Protein AF-A0A7J5V541-F1 (afdb_monomer_lite)

Foldseek 3Di:
DPPQVVVLVVVLVVLVVVLVVLVVVDPDDDPVSVLSSLVSVLVNQLSCCCRVNPVVVDDPVVVVVSNCVSVVVVVVVVVVD

Secondary structure (DSSP, 8-state):
--HHHHHHHHHHHHHHHHHHHHHHS-SS--HHHHHHHHHHHHHHHHHHHHHTSGGGTS-HHHHHHHHHHHHHHHHHHHHT-

pLDDT: mean 84.66, std 10.12, range [44.81, 94.5]

Radius of gyration: 14.7 Å; chains: 1; bounding box: 32×27×38 Å

Sequence (81 aa):
MFKRPFTTLIILLILTISAALASSFSEKLT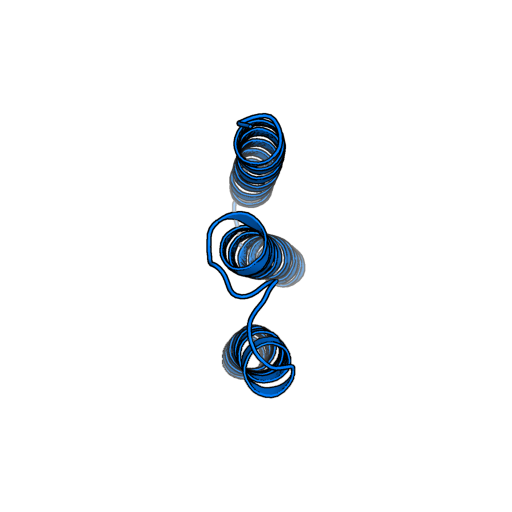IPIILFVMLLSVSKVLIVVFSFMELRHAHAFWKFAIVITSFGIMAGILLLY

Structure (mmCIF, N/CA/C/O backbone):
data_AF-A0A7J5V541-F1
#
_entry.id   AF-A0A7J5V541-F1
#
loop_
_atom_site.group_PDB
_atom_site.id
_atom_site.type_symbol
_atom_site.label_atom_id
_atom_site.label_alt_id
_atom_site.label_comp_id
_atom_site.label_asym_id
_atom_site.label_entity_id
_atom_site.label_seq_id
_atom_site.pdbx_PDB_ins_code
_atom_site.Cartn_x
_atom_site.Cartn_y
_atom_site.Cartn_z
_atom_site.occupancy
_atom_site.B_iso_or_equiv
_atom_site.auth_seq_id
_atom_site.auth_comp_id
_atom_site.auth_asym_id
_atom_site.auth_atom_id
_atom_site.pdbx_PDB_model_num
ATOM 1 N N . MET A 1 1 ? -8.245 15.766 20.873 1.00 44.81 1 MET A N 1
ATOM 2 C CA . MET A 1 1 ? -9.305 15.464 19.889 1.00 44.81 1 MET A CA 1
ATOM 3 C C . MET A 1 1 ? -8.890 15.620 18.4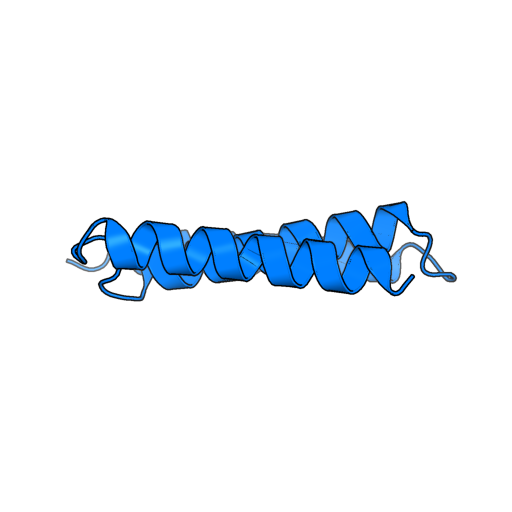09 1.00 44.81 1 MET A C 1
ATOM 5 O O . MET A 1 1 ? -9.706 15.310 17.567 1.00 44.81 1 MET A O 1
ATOM 9 N N . PHE A 1 2 ? -7.637 15.963 18.045 1.00 48.09 2 PHE A N 1
ATOM 10 C CA . PHE A 1 2 ? -7.218 16.091 16.622 1.00 48.09 2 PHE A CA 1
ATOM 11 C C . PHE A 1 2 ? -5.836 15.494 16.267 1.00 48.09 2 PHE A C 1
ATOM 13 O O . PHE A 1 2 ? -5.330 15.698 15.171 1.00 48.09 2 PHE A O 1
ATOM 20 N N . LYS A 1 3 ? -5.187 14.738 17.165 1.00 52.50 3 LYS A N 1
ATOM 21 C CA . LYS A 1 3 ? -3.778 14.331 16.963 1.00 52.50 3 LYS A CA 1
ATOM 22 C C . LYS A 1 3 ? -3.563 13.228 15.911 1.00 52.50 3 LYS A C 1
ATOM 24 O O . LYS A 1 3 ? -2.470 13.117 15.380 1.00 52.50 3 LYS A O 1
ATOM 29 N N . ARG A 1 4 ? -4.583 12.415 15.608 1.00 58.69 4 ARG A N 1
ATOM 30 C CA . ARG A 1 4 ? -4.480 11.275 14.675 1.00 58.69 4 ARG A CA 1
ATOM 31 C C . ARG A 1 4 ? -4.409 11.655 13.184 1.00 58.69 4 ARG A C 1
ATOM 33 O O . ARG A 1 4 ? -3.523 11.123 12.526 1.00 58.69 4 ARG A O 1
ATOM 40 N N . PRO A 1 5 ? -5.247 12.563 12.641 1.00 70.31 5 PRO A N 1
ATOM 41 C CA . PRO A 1 5 ? -5.217 12.869 11.209 1.00 70.31 5 PRO A CA 1
ATOM 42 C C . PRO A 1 5 ? -3.884 13.470 10.752 1.00 70.31 5 PRO A C 1
ATOM 44 O O . PRO A 1 5 ? -3.411 13.133 9.675 1.00 70.31 5 PRO A O 1
ATOM 47 N N . PHE A 1 6 ? -3.236 14.302 11.573 1.00 81.88 6 PHE A N 1
ATOM 48 C CA . PHE A 1 6 ? -1.997 14.977 11.175 1.00 81.88 6 PHE A CA 1
ATOM 49 C C . PHE A 1 6 ? -0.832 14.000 10.952 1.00 81.88 6 PHE A C 1
ATOM 51 O O . PHE A 1 6 ? -0.127 14.094 9.951 1.00 81.88 6 PHE A O 1
ATOM 58 N N . THR A 1 7 ? -0.668 13.005 11.829 1.00 83.62 7 THR A N 1
ATOM 59 C CA . THR A 1 7 ? 0.347 11.956 11.645 1.00 83.62 7 THR A CA 1
ATOM 60 C C . THR A 1 7 ? 0.055 11.111 10.406 1.00 83.62 7 THR A C 1
ATOM 62 O O . THR A 1 7 ? 0.968 10.820 9.637 1.00 83.62 7 THR A O 1
ATOM 65 N N . THR A 1 8 ? -1.214 10.765 10.164 1.00 88.44 8 THR A N 1
ATOM 66 C CA . THR A 1 8 ? -1.621 10.043 8.952 1.00 88.44 8 THR A CA 1
ATOM 67 C C . THR A 1 8 ? -1.315 10.843 7.684 1.00 88.44 8 THR A C 1
ATOM 69 O O . THR A 1 8 ? -0.814 10.272 6.718 1.00 88.44 8 THR A O 1
ATOM 72 N N . LEU A 1 9 ? -1.556 12.159 7.685 1.00 88.31 9 LEU A N 1
ATOM 73 C CA . LEU A 1 9 ? -1.225 13.033 6.555 1.00 88.31 9 LEU A CA 1
ATOM 74 C C . LEU A 1 9 ? 0.277 13.038 6.262 1.00 88.31 9 LEU A C 1
ATOM 76 O O . LEU A 1 9 ? 0.656 12.877 5.107 1.00 88.31 9 LEU A O 1
ATOM 80 N N . ILE A 1 10 ? 1.125 13.157 7.289 1.00 91.25 10 ILE A N 1
ATOM 81 C CA . ILE A 1 10 ? 2.587 13.111 7.120 1.00 91.25 10 ILE A CA 1
ATOM 82 C C . ILE A 1 10 ? 3.015 11.781 6.487 1.00 91.25 10 ILE A C 1
ATOM 84 O O . ILE A 1 10 ? 3.792 11.776 5.535 1.00 91.25 10 ILE A O 1
ATOM 88 N N . ILE A 1 11 ? 2.474 10.659 6.971 1.00 90.88 11 ILE A N 1
ATOM 89 C CA . ILE A 1 11 ? 2.775 9.328 6.427 1.00 90.88 11 ILE A CA 1
ATOM 90 C C . ILE A 1 11 ? 2.364 9.243 4.950 1.00 90.88 11 ILE A C 1
ATOM 92 O O . ILE A 1 11 ? 3.160 8.818 4.114 1.00 90.88 11 ILE A O 1
ATOM 96 N N . LEU A 1 12 ? 1.154 9.689 4.599 1.00 91.56 12 LEU A N 1
ATOM 97 C CA . LEU A 1 12 ? 0.682 9.693 3.209 1.00 91.56 12 LEU A CA 1
ATOM 98 C C . LEU A 1 12 ? 1.546 10.572 2.299 1.00 91.56 12 LEU A C 1
ATOM 100 O O . LEU A 1 12 ? 1.795 10.207 1.147 1.00 91.56 12 LEU A O 1
ATOM 104 N N . LEU A 1 13 ? 2.021 11.703 2.815 1.00 93.38 13 LEU A N 1
ATOM 105 C CA . LEU A 1 13 ? 2.890 12.625 2.092 1.00 93.38 13 LEU A CA 1
ATOM 106 C C . LEU A 1 13 ? 4.243 11.964 1.797 1.00 93.38 13 LEU A C 1
ATOM 108 O O . LEU A 1 13 ? 4.671 11.949 0.643 1.00 93.38 13 LEU A O 1
ATOM 112 N N . ILE A 1 14 ? 4.849 11.302 2.788 1.00 94.38 14 ILE A N 1
ATOM 113 C CA . ILE A 1 14 ? 6.082 10.519 2.607 1.00 94.38 14 ILE A CA 1
ATOM 114 C C . ILE A 1 14 ? 5.874 9.417 1.560 1.00 94.38 14 ILE A C 1
ATOM 116 O O . ILE A 1 14 ? 6.630 9.352 0.595 1.00 94.38 14 ILE A O 1
ATOM 120 N N . LEU A 1 15 ? 4.811 8.611 1.676 1.00 92.38 15 LEU A N 1
ATOM 121 C CA . LEU A 1 15 ? 4.501 7.557 0.697 1.00 92.38 15 LEU A CA 1
ATOM 122 C C . LEU A 1 15 ? 4.284 8.114 -0.724 1.00 92.38 15 LEU A C 1
ATOM 124 O O . LEU A 1 15 ? 4.485 7.410 -1.716 1.00 92.38 15 LEU A O 1
ATOM 128 N N . THR A 1 16 ? 3.823 9.358 -0.847 1.00 93.69 16 THR A N 1
ATOM 129 C CA . THR A 1 16 ? 3.614 10.019 -2.142 1.00 93.69 16 THR A CA 1
ATOM 130 C C . THR A 1 16 ? 4.929 10.477 -2.747 1.00 93.69 16 THR A C 1
ATOM 132 O O . THR A 1 16 ? 5.184 10.161 -3.908 1.00 93.69 16 THR A O 1
ATOM 135 N N . ILE A 1 17 ? 5.791 11.111 -1.952 1.00 94.50 17 ILE A N 1
ATOM 136 C CA . ILE A 1 17 ? 7.139 11.491 -2.383 1.00 94.50 17 ILE A CA 1
ATOM 137 C C . ILE A 1 17 ? 7.935 10.246 -2.779 1.00 94.50 17 ILE A C 1
ATOM 139 O O . ILE A 1 17 ? 8.514 10.227 -3.859 1.00 94.50 17 ILE A O 1
ATOM 143 N N . SER A 1 18 ? 7.917 9.181 -1.971 1.00 92.06 18 SER A N 1
ATOM 144 C CA . SER A 1 18 ? 8.629 7.935 -2.285 1.00 92.06 18 SER A CA 1
ATOM 145 C C . SER A 1 18 ? 8.156 7.299 -3.593 1.00 92.06 18 SER A C 1
ATOM 147 O O . SER A 1 18 ? 8.983 6.831 -4.369 1.00 92.06 18 SER A O 1
ATOM 149 N N . ALA A 1 19 ? 6.847 7.307 -3.863 1.00 91.19 19 ALA A N 1
ATOM 150 C CA . ALA A 1 19 ? 6.304 6.780 -5.115 1.00 91.19 19 ALA A CA 1
ATOM 151 C C . ALA A 1 19 ? 6.730 7.626 -6.323 1.00 91.19 19 ALA A C 1
ATOM 153 O O . ALA A 1 19 ? 7.183 7.068 -7.318 1.00 91.19 19 ALA A O 1
ATOM 154 N N . ALA A 1 20 ? 6.628 8.956 -6.214 1.00 90.25 20 ALA A N 1
ATOM 155 C CA . ALA A 1 20 ? 7.038 9.880 -7.270 1.00 90.25 20 ALA A CA 1
ATOM 156 C C . ALA A 1 20 ? 8.539 9.764 -7.565 1.00 90.25 20 ALA A C 1
ATOM 158 O O . ALA A 1 20 ? 8.957 9.724 -8.718 1.00 90.25 20 ALA A O 1
ATOM 159 N N . LEU A 1 21 ? 9.351 9.649 -6.516 1.00 90.69 21 LEU A N 1
ATOM 160 C CA . LEU A 1 21 ? 10.790 9.498 -6.641 1.00 90.69 21 LEU A CA 1
ATOM 161 C C . LEU A 1 21 ? 11.149 8.164 -7.315 1.00 90.69 21 LEU A C 1
ATOM 163 O O . LEU A 1 21 ? 11.934 8.147 -8.258 1.00 90.69 21 LEU A O 1
ATOM 167 N N . ALA A 1 22 ? 10.518 7.062 -6.896 1.00 87.50 22 ALA A N 1
ATOM 168 C CA . ALA A 1 22 ? 10.720 5.747 -7.502 1.00 87.50 22 ALA A CA 1
ATOM 169 C C . ALA A 1 22 ? 10.334 5.713 -8.991 1.00 87.50 22 ALA A C 1
ATOM 171 O O . ALA A 1 22 ? 11.042 5.090 -9.779 1.00 87.50 22 ALA A O 1
ATOM 172 N N . SER A 1 23 ? 9.260 6.405 -9.391 1.00 85.50 23 SER A N 1
ATOM 173 C CA . SER A 1 23 ? 8.875 6.508 -10.805 1.00 85.50 23 SER A CA 1
ATOM 174 C C . SER A 1 23 ? 9.801 7.400 -11.635 1.00 85.50 23 SER A C 1
ATOM 176 O O . SER A 1 23 ? 9.917 7.184 -12.834 1.00 85.50 23 SER A O 1
ATOM 178 N N . SER A 1 24 ? 10.467 8.381 -11.020 1.00 85.88 24 SER A N 1
ATOM 179 C CA . SER A 1 24 ? 11.348 9.326 -11.724 1.00 85.88 24 SER A CA 1
ATOM 180 C C . SER A 1 24 ? 12.777 8.814 -11.923 1.00 85.88 24 SER A C 1
ATOM 182 O O . SER A 1 24 ? 13.491 9.330 -12.775 1.00 85.88 24 SER A O 1
ATOM 184 N N . PHE A 1 25 ? 13.217 7.818 -11.149 1.00 78.00 25 PHE A N 1
ATOM 185 C CA . PHE A 1 25 ? 14.586 7.288 -11.223 1.00 78.00 25 PHE A CA 1
ATOM 186 C C . PHE A 1 25 ? 14.844 6.344 -12.404 1.00 78.00 25 PHE A C 1
ATOM 188 O O . PHE A 1 25 ? 15.984 5.922 -12.599 1.00 78.00 25 PHE A O 1
ATOM 195 N N . SER A 1 26 ? 13.826 5.986 -13.188 1.00 69.06 26 SER A N 1
ATOM 196 C CA . SER A 1 26 ? 13.996 5.053 -14.300 1.00 69.06 26 SER A CA 1
ATOM 197 C C . SER A 1 26 ? 13.308 5.549 -15.563 1.00 69.06 26 SER A C 1
ATOM 199 O O . SER A 1 26 ? 12.100 5.757 -15.578 1.00 69.06 26 SER A O 1
ATOM 201 N N . GLU A 1 27 ? 14.082 5.696 -16.641 1.00 70.38 27 GLU A N 1
ATOM 202 C CA . GLU A 1 27 ? 13.570 6.065 -17.969 1.00 70.38 27 GLU A CA 1
ATOM 203 C C . GLU A 1 27 ? 12.651 4.984 -18.568 1.00 70.38 27 GLU A C 1
ATOM 205 O O . GLU A 1 27 ? 11.828 5.271 -19.436 1.00 70.38 27 GLU A O 1
ATOM 210 N N . LYS A 1 28 ? 12.759 3.736 -18.091 1.00 76.25 28 LYS A N 1
ATOM 211 C CA . LYS A 1 28 ? 11.851 2.632 -18.420 1.00 76.25 28 LYS A CA 1
ATOM 212 C C . LYS A 1 28 ? 11.214 2.101 -17.144 1.00 76.25 28 LYS A C 1
ATOM 214 O O . LYS A 1 28 ? 11.913 1.761 -16.197 1.00 76.25 28 LYS A O 1
ATOM 219 N N . LEU A 1 29 ? 9.889 1.954 -17.133 1.00 73.69 29 LEU A N 1
ATOM 220 C CA . LEU A 1 29 ? 9.212 1.266 -16.037 1.00 73.69 29 LEU A CA 1
ATOM 221 C C . LEU A 1 29 ? 9.559 -0.227 -16.070 1.00 73.69 29 LEU A C 1
ATOM 223 O O . LEU A 1 29 ? 8.964 -1.007 -16.809 1.00 73.69 29 LEU A O 1
ATOM 227 N N . THR A 1 30 ? 10.524 -0.633 -15.252 1.00 83.19 30 THR A N 1
ATOM 228 C CA . THR A 1 30 ? 10.812 -2.048 -15.011 1.00 83.19 30 THR A CA 1
ATOM 229 C C . THR A 1 30 ? 9.754 -2.631 -14.066 1.00 83.19 30 THR A C 1
ATOM 231 O O . THR A 1 30 ? 9.324 -1.968 -13.119 1.00 83.19 30 THR A O 1
ATOM 234 N N . ILE A 1 31 ? 9.392 -3.902 -14.264 1.00 83.50 31 ILE A N 1
ATOM 235 C CA . ILE A 1 31 ? 8.461 -4.677 -13.417 1.00 83.50 31 ILE A CA 1
ATOM 236 C C . ILE A 1 31 ? 8.656 -4.455 -11.894 1.00 83.50 31 ILE A C 1
ATOM 238 O O . ILE A 1 31 ? 7.662 -4.194 -11.215 1.00 83.50 31 ILE A O 1
ATOM 242 N N . PRO A 1 32 ? 9.878 -4.479 -11.313 1.00 85.19 32 PRO A N 1
ATOM 243 C CA . PRO A 1 32 ? 10.059 -4.242 -9.878 1.00 85.19 32 PRO A CA 1
ATOM 244 C C . PRO A 1 32 ? 9.666 -2.828 -9.424 1.00 85.19 32 PRO A C 1
ATOM 246 O O . PRO A 1 32 ? 9.175 -2.664 -8.309 1.00 85.19 32 PRO A O 1
ATOM 249 N N . ILE A 1 33 ? 9.839 -1.808 -10.269 1.00 87.06 33 ILE A N 1
ATOM 250 C CA . ILE A 1 33 ? 9.464 -0.421 -9.948 1.00 87.06 33 ILE A CA 1
ATOM 251 C C . ILE A 1 33 ? 7.942 -0.284 -9.969 1.00 87.06 33 ILE A C 1
ATOM 253 O O . ILE A 1 33 ? 7.368 0.307 -9.054 1.00 87.06 33 ILE A O 1
ATOM 257 N N . ILE A 1 34 ? 7.286 -0.888 -10.968 1.00 86.75 34 ILE A N 1
ATOM 258 C CA . ILE A 1 34 ? 5.820 -0.955 -11.051 1.00 86.75 34 ILE A CA 1
ATOM 259 C C . ILE A 1 34 ? 5.268 -1.603 -9.778 1.00 86.75 34 ILE A C 1
ATOM 261 O O . ILE A 1 34 ? 4.450 -0.999 -9.085 1.00 86.75 34 ILE A O 1
ATOM 265 N N . LEU A 1 35 ? 5.777 -2.784 -9.415 1.00 88.38 35 LEU A N 1
ATOM 266 C CA . LEU A 1 35 ? 5.394 -3.502 -8.197 1.00 88.38 35 LEU A CA 1
ATOM 267 C C . LEU A 1 35 ? 5.557 -2.654 -6.932 1.00 88.38 35 LEU A C 1
ATOM 269 O O . LEU A 1 35 ? 4.655 -2.601 -6.093 1.00 88.38 35 LEU A O 1
ATOM 273 N N . PHE A 1 36 ? 6.689 -1.964 -6.801 1.00 90.25 36 PHE A N 1
ATOM 274 C CA . PHE A 1 36 ? 6.966 -1.111 -5.652 1.00 90.25 36 PHE A CA 1
ATOM 275 C C . PHE A 1 36 ? 5.977 0.060 -5.547 1.00 90.25 36 PHE A C 1
ATOM 277 O O . PHE A 1 36 ? 5.410 0.309 -4.480 1.00 90.25 36 PHE A O 1
ATOM 284 N N . VAL A 1 37 ? 5.706 0.749 -6.659 1.00 91.06 37 VAL A N 1
ATOM 285 C CA . VAL A 1 37 ? 4.739 1.857 -6.703 1.00 91.06 37 VAL A CA 1
ATOM 286 C C . VAL A 1 37 ? 3.316 1.361 -6.426 1.00 91.06 37 VAL A C 1
ATOM 288 O O . VAL A 1 37 ? 2.566 2.027 -5.705 1.00 91.06 37 VAL A O 1
ATOM 291 N N . MET A 1 38 ? 2.944 0.179 -6.920 1.00 90.56 38 MET A N 1
ATOM 292 C CA . MET A 1 38 ? 1.643 -0.432 -6.635 1.00 90.56 38 MET A CA 1
ATOM 293 C C . MET A 1 38 ? 1.469 -0.762 -5.152 1.00 90.56 38 MET A C 1
ATOM 295 O O . MET A 1 38 ? 0.443 -0.404 -4.569 1.00 90.56 38 MET A O 1
ATOM 299 N N . LEU A 1 39 ? 2.481 -1.354 -4.513 1.00 91.94 39 LEU A N 1
ATOM 300 C CA . LEU A 1 39 ? 2.474 -1.622 -3.071 1.00 91.94 39 LEU A CA 1
ATOM 301 C C . LEU A 1 39 ? 2.338 -0.334 -2.249 1.00 91.94 39 LEU A C 1
ATOM 303 O O . LEU A 1 39 ? 1.556 -0.282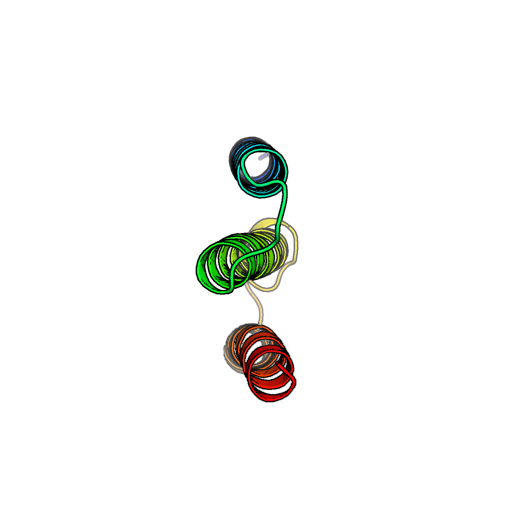 -1.291 1.00 91.94 39 LEU A O 1
ATOM 307 N N . LEU A 1 40 ? 3.050 0.727 -2.641 1.00 92.88 40 LEU A N 1
ATOM 308 C CA . LEU A 1 40 ? 2.907 2.047 -2.022 1.00 92.88 40 LEU A CA 1
ATOM 309 C C . LEU A 1 40 ? 1.489 2.605 -2.201 1.00 92.88 40 LEU A C 1
ATOM 311 O O . LEU A 1 40 ? 0.955 3.223 -1.281 1.00 92.88 40 LEU A O 1
ATOM 315 N N . SER A 1 41 ? 0.863 2.381 -3.357 1.00 91.75 41 SER A N 1
ATOM 316 C CA . SER A 1 41 ? -0.505 2.828 -3.639 1.00 91.75 41 SER A CA 1
ATOM 317 C C . SER A 1 41 ? -1.545 2.104 -2.778 1.00 91.75 41 SER A C 1
ATOM 319 O O . SER A 1 41 ? -2.341 2.755 -2.099 1.00 91.75 41 SER A O 1
ATOM 321 N N . VAL A 1 42 ? -1.486 0.768 -2.706 1.00 93.06 42 VAL A N 1
ATOM 322 C CA . VAL A 1 42 ? -2.369 -0.038 -1.840 1.00 93.06 42 VAL A CA 1
ATOM 323 C C . VAL A 1 42 ? -2.223 0.385 -0.379 1.00 93.06 42 VAL A C 1
ATOM 325 O O . VAL A 1 42 ? -3.216 0.598 0.317 1.00 93.06 42 VAL A O 1
ATOM 328 N N . SER A 1 43 ? -0.986 0.596 0.072 1.00 92.62 43 SER A N 1
ATOM 329 C CA . SER A 1 43 ? -0.708 1.047 1.437 1.00 92.62 43 SER A CA 1
ATOM 330 C C . SER A 1 43 ? -1.365 2.398 1.747 1.00 92.62 43 SER A C 1
ATOM 332 O O . SER A 1 43 ? -1.944 2.556 2.822 1.00 92.62 43 SER A O 1
ATOM 334 N N . LYS A 1 44 ? -1.362 3.356 0.805 1.00 91.62 44 LYS A N 1
ATOM 335 C CA . LYS A 1 44 ? -2.067 4.644 0.967 1.00 91.62 44 LYS A CA 1
ATOM 336 C C . LYS A 1 44 ? -3.568 4.445 1.139 1.00 91.62 44 LYS A C 1
ATOM 338 O O . LYS A 1 44 ? -4.142 5.022 2.059 1.00 91.62 44 LYS A O 1
ATOM 343 N N . VAL A 1 45 ? -4.189 3.624 0.290 1.00 89.38 45 VAL A N 1
ATOM 344 C CA . VAL A 1 45 ? -5.633 3.350 0.355 1.00 89.38 45 VAL A CA 1
ATOM 345 C C . VAL A 1 45 ? -5.999 2.765 1.714 1.00 89.38 45 VAL A C 1
ATOM 347 O O . VAL A 1 45 ? -6.906 3.271 2.372 1.00 89.38 45 VAL A O 1
ATOM 350 N N . LEU A 1 46 ? -5.248 1.771 2.191 1.00 89.31 46 LEU A N 1
ATOM 351 C CA . LEU A 1 46 ? -5.489 1.176 3.505 1.00 89.31 46 LEU A CA 1
ATOM 352 C C . LEU A 1 46 ? -5.331 2.208 4.625 1.00 89.31 46 LEU A C 1
ATOM 354 O O . LEU A 1 46 ? -6.209 2.329 5.477 1.00 89.31 46 LEU A O 1
ATOM 358 N N . ILE A 1 47 ? -4.256 2.997 4.612 1.00 89.88 47 ILE A N 1
ATOM 359 C CA . ILE A 1 47 ? -4.025 4.040 5.618 1.00 89.88 47 ILE A CA 1
ATOM 360 C C . ILE A 1 47 ? -5.177 5.049 5.633 1.00 89.88 47 ILE A C 1
ATOM 362 O O . ILE A 1 47 ? -5.652 5.400 6.717 1.00 89.88 47 ILE A O 1
ATOM 366 N N . VAL A 1 48 ? -5.652 5.482 4.462 1.00 88.88 48 VAL A N 1
ATOM 367 C CA . VAL A 1 48 ? -6.770 6.424 4.348 1.00 88.88 48 VAL A CA 1
ATOM 368 C C . VAL A 1 48 ? -8.052 5.812 4.895 1.00 88.88 48 VAL A C 1
ATOM 370 O O . VAL A 1 48 ? -8.699 6.405 5.757 1.00 88.88 48 VAL A O 1
ATO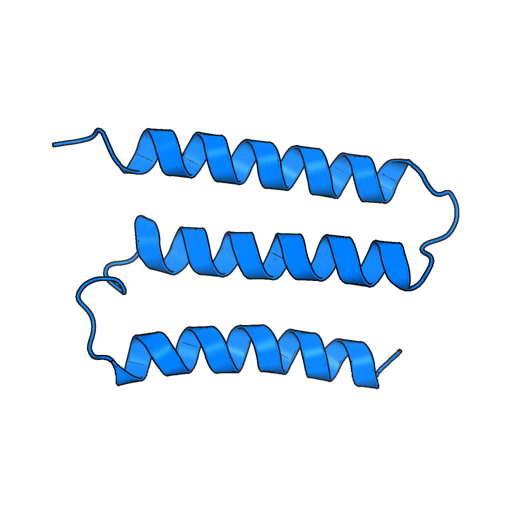M 373 N N . VAL A 1 49 ? -8.391 4.605 4.453 1.00 87.25 49 VAL A N 1
ATOM 374 C CA . VAL A 1 49 ? -9.625 3.932 4.855 1.00 87.25 49 VAL A CA 1
ATOM 375 C C . VAL A 1 49 ? -9.626 3.611 6.357 1.00 87.25 49 VAL A C 1
ATOM 377 O O . VAL A 1 49 ? -10.639 3.786 7.024 1.00 87.25 49 VAL A O 1
ATOM 380 N N . PHE A 1 50 ? -8.500 3.207 6.944 1.00 84.31 50 PHE A N 1
ATOM 381 C CA . PHE A 1 50 ? -8.445 2.904 8.379 1.00 84.31 50 PHE A CA 1
ATOM 382 C C . PHE A 1 50 ? -8.292 4.135 9.285 1.00 84.31 50 PHE A C 1
ATOM 384 O O . PHE A 1 50 ? -8.632 4.049 10.469 1.00 84.31 50 PHE A O 1
ATOM 391 N N . SER A 1 51 ? -7.747 5.247 8.780 1.00 82.69 51 SER A N 1
ATOM 392 C CA . SER A 1 51 ? -7.454 6.437 9.599 1.00 82.69 51 SER A CA 1
ATOM 393 C C . SER A 1 51 ? -8.452 7.577 9.423 1.00 82.69 51 SER A C 1
ATOM 395 O O . SER A 1 51 ? -8.695 8.302 10.386 1.00 82.69 51 SER A O 1
ATOM 397 N N . PHE A 1 52 ? -8.989 7.761 8.216 1.00 76.62 52 PHE A N 1
ATOM 398 C CA . PHE A 1 52 ? -9.936 8.833 7.897 1.00 76.62 52 PHE A CA 1
ATOM 399 C C . PHE A 1 52 ? -11.364 8.335 7.740 1.00 76.62 52 PHE A C 1
ATOM 401 O O . PHE A 1 52 ? -12.287 9.099 8.003 1.00 76.62 52 PHE A O 1
ATOM 408 N N . MET A 1 53 ? -11.559 7.076 7.345 1.00 77.25 53 MET A N 1
ATOM 409 C CA . MET A 1 53 ? -12.892 6.484 7.352 1.00 77.25 53 MET A CA 1
ATOM 410 C C . MET A 1 53 ? -13.134 5.761 8.676 1.00 77.25 53 MET A C 1
ATOM 412 O O . MET A 1 53 ? -12.218 5.243 9.321 1.00 77.25 53 MET A O 1
ATOM 416 N N . GLU A 1 54 ? -14.399 5.667 9.074 1.00 74.00 54 GLU A N 1
ATOM 417 C CA . GLU A 1 54 ? -14.823 4.950 10.282 1.00 74.00 54 GLU A CA 1
ATOM 418 C C . GLU A 1 54 ? -14.629 3.425 10.184 1.00 74.00 54 GLU A C 1
ATOM 420 O O . GLU A 1 54 ? -15.065 2.672 11.056 1.00 74.00 54 GLU A O 1
ATOM 425 N N . LEU A 1 55 ? -13.910 2.930 9.168 1.00 73.19 55 LEU A N 1
ATOM 426 C CA . LEU A 1 55 ? -13.660 1.506 8.971 1.00 73.19 55 LEU A CA 1
ATOM 427 C C . LEU A 1 55 ? -12.903 0.860 10.135 1.00 73.19 55 LEU A C 1
ATOM 429 O O . LEU A 1 55 ? -13.009 -0.347 10.340 1.00 73.19 55 LEU A O 1
ATOM 433 N N . ARG A 1 56 ? -12.195 1.643 10.958 1.00 67.44 56 ARG A N 1
ATOM 434 C CA . ARG A 1 56 ? -11.628 1.158 12.225 1.00 67.44 56 ARG A CA 1
ATOM 435 C C . ARG A 1 56 ? -12.707 0.631 13.184 1.00 67.44 56 ARG A C 1
ATOM 437 O O . ARG A 1 56 ? -12.450 -0.357 13.879 1.00 67.44 56 ARG A O 1
ATOM 444 N N . HIS A 1 57 ? -13.889 1.242 13.202 1.00 76.69 57 HIS A N 1
ATOM 445 C CA . HIS A 1 57 ? -15.025 0.858 14.048 1.00 76.69 57 HIS A CA 1
ATOM 446 C C . HIS A 1 57 ? -16.050 -0.030 13.328 1.00 76.69 57 HIS A C 1
ATOM 448 O O . HIS A 1 57 ? -16.880 -0.648 13.988 1.00 76.69 57 HIS A O 1
ATOM 454 N N . ALA A 1 58 ? -15.954 -0.164 12.003 1.00 82.19 58 ALA A N 1
ATOM 455 C CA . ALA A 1 58 ? -16.815 -1.047 11.227 1.00 82.19 58 ALA A CA 1
ATOM 456 C C . ALA A 1 58 ? -16.627 -2.539 11.571 1.00 82.19 58 ALA A C 1
ATOM 458 O O . ALA A 1 58 ? -15.584 -2.973 12.084 1.00 82.19 58 ALA A O 1
ATOM 459 N N . HIS A 1 59 ? -17.645 -3.338 11.228 1.00 86.44 59 HIS A N 1
ATOM 460 C CA . HIS A 1 59 ? -17.605 -4.794 11.345 1.00 86.44 59 HIS A CA 1
ATOM 461 C C . HIS A 1 59 ? -16.395 -5.392 10.623 1.00 86.44 59 HIS A C 1
ATOM 463 O O . HIS A 1 59 ? -15.962 -4.901 9.578 1.00 86.44 59 HIS A O 1
ATOM 469 N N . ALA A 1 60 ? -15.888 -6.504 11.164 1.00 84.62 60 ALA A N 1
ATOM 470 C CA . ALA A 1 60 ? -14.749 -7.226 10.603 1.00 84.62 60 ALA A CA 1
ATOM 471 C C . ALA A 1 60 ? -14.935 -7.548 9.111 1.00 84.62 60 ALA A C 1
ATOM 473 O O . ALA A 1 60 ? -13.979 -7.443 8.351 1.00 84.62 60 ALA A O 1
ATOM 474 N N . PHE A 1 61 ? -16.171 -7.827 8.680 1.00 87.56 61 PHE A N 1
ATOM 475 C CA . PHE A 1 61 ? -16.523 -8.030 7.274 1.00 87.56 61 PHE A CA 1
ATOM 476 C C . PHE A 1 61 ? -16.013 -6.905 6.357 1.00 87.56 61 PHE A C 1
ATOM 478 O O . PHE A 1 61 ? -15.293 -7.176 5.402 1.00 87.56 61 PHE A O 1
ATOM 485 N N . TRP A 1 62 ? -16.296 -5.639 6.683 1.00 84.00 62 TRP A N 1
ATOM 486 C CA . TRP A 1 62 ? -15.875 -4.488 5.872 1.00 84.00 62 TRP A CA 1
ATOM 487 C C . TRP A 1 62 ? -14.357 -4.298 5.866 1.00 84.00 62 TRP A C 1
ATOM 489 O O . TRP A 1 62 ? -13.772 -3.940 4.843 1.00 84.00 62 TRP A O 1
ATOM 499 N N . LYS A 1 63 ? -13.705 -4.597 6.995 1.00 85.44 63 LYS A N 1
ATOM 500 C CA . LYS A 1 63 ? -12.241 -4.557 7.114 1.00 85.44 63 LYS A CA 1
ATOM 501 C C . LYS A 1 63 ? -11.579 -5.599 6.216 1.00 85.44 63 LYS A C 1
ATOM 503 O O . LYS A 1 63 ? -10.595 -5.287 5.555 1.00 85.44 63 LYS A O 1
ATOM 508 N N . PHE A 1 64 ? -12.116 -6.815 6.158 1.00 89.00 64 PHE A N 1
ATOM 509 C CA . PHE A 1 64 ? -11.602 -7.842 5.255 1.00 89.00 64 PHE A CA 1
ATOM 510 C C . PHE A 1 64 ? -11.929 -7.527 3.797 1.00 89.00 64 PHE A C 1
ATOM 512 O O . PHE A 1 64 ? -11.049 -7.653 2.950 1.00 89.00 64 PHE A O 1
ATOM 519 N N . ALA A 1 65 ? -13.140 -7.046 3.507 1.00 90.88 65 ALA A N 1
ATOM 520 C CA . ALA A 1 65 ? -13.552 -6.692 2.154 1.00 90.88 65 ALA A CA 1
ATOM 521 C C . ALA A 1 65 ? -12.616 -5.652 1.520 1.00 90.88 65 ALA A C 1
ATOM 523 O O . ALA A 1 65 ? -12.174 -5.851 0.388 1.00 90.88 65 ALA A O 1
ATOM 524 N N . ILE A 1 66 ? -12.244 -4.587 2.247 1.00 90.12 66 ILE A N 1
ATOM 525 C CA . ILE A 1 66 ? -11.345 -3.561 1.697 1.00 90.12 66 ILE A CA 1
ATOM 526 C C . ILE A 1 66 ? -9.943 -4.121 1.428 1.00 90.12 66 ILE A C 1
ATOM 528 O O . ILE A 1 66 ? -9.363 -3.845 0.380 1.00 90.12 66 ILE A O 1
ATOM 532 N N . VAL A 1 67 ? -9.408 -4.945 2.335 1.00 90.12 67 VAL A N 1
ATOM 533 C CA . VAL A 1 67 ? -8.070 -5.536 2.191 1.00 90.12 67 VAL A CA 1
ATOM 534 C C . VAL A 1 67 ? -8.048 -6.504 1.012 1.00 90.12 67 VAL A C 1
ATOM 536 O O . VAL A 1 67 ? -7.214 -6.357 0.121 1.00 90.12 67 VAL A O 1
ATOM 539 N N . ILE A 1 68 ? -9.001 -7.435 0.955 1.00 92.88 68 ILE A N 1
ATOM 540 C CA . ILE A 1 68 ? -9.101 -8.431 -0.118 1.00 92.88 68 ILE A CA 1
ATOM 541 C C . ILE A 1 68 ? -9.286 -7.744 -1.470 1.00 92.88 68 ILE A C 1
ATOM 543 O O . ILE A 1 68 ? -8.600 -8.095 -2.423 1.00 92.88 68 ILE A O 1
ATOM 547 N N . THR A 1 69 ? -10.150 -6.732 -1.554 1.00 91.50 69 THR A N 1
ATOM 548 C CA . THR A 1 69 ? -10.381 -6.007 -2.813 1.00 91.50 69 THR A CA 1
ATOM 549 C C . THR A 1 69 ? -9.125 -5.258 -3.260 1.00 91.50 69 THR A C 1
ATOM 551 O O . THR A 1 69 ? -8.752 -5.330 -4.426 1.00 91.50 69 THR A O 1
ATOM 554 N N . SER A 1 70 ? -8.420 -4.596 -2.337 1.00 90.69 70 SER A N 1
ATOM 555 C CA . SER A 1 70 ? -7.200 -3.841 -2.662 1.00 90.69 70 SER A CA 1
ATOM 556 C C . SER A 1 70 ? -6.086 -4.749 -3.196 1.00 90.69 70 SER A C 1
ATOM 558 O O . SER A 1 70 ? -5.469 -4.445 -4.217 1.00 90.69 70 SER A O 1
ATOM 560 N N . PHE A 1 71 ? -5.854 -5.887 -2.536 1.00 90.62 71 PHE A N 1
ATOM 561 C CA . PHE A 1 71 ? -4.868 -6.873 -2.987 1.00 90.62 71 PHE A CA 1
ATOM 562 C C . PHE A 1 71 ? -5.327 -7.633 -4.236 1.00 90.62 71 PHE A C 1
ATOM 564 O O . PHE A 1 71 ? -4.504 -7.925 -5.099 1.00 90.62 71 PHE A O 1
ATOM 571 N N . GLY A 1 72 ? -6.625 -7.908 -4.373 1.00 92.25 72 GLY A N 1
ATOM 572 C CA . GLY A 1 72 ? -7.203 -8.558 -5.548 1.00 92.25 72 GLY A CA 1
ATOM 573 C C . GLY A 1 72 ? -7.050 -7.719 -6.814 1.00 92.25 72 GLY A C 1
ATOM 574 O O . GLY A 1 72 ? -6.645 -8.246 -7.845 1.00 92.25 72 GLY A O 1
ATOM 575 N N . ILE A 1 73 ? -7.282 -6.405 -6.731 1.00 91.44 73 ILE A N 1
ATOM 576 C CA . ILE A 1 73 ? -7.041 -5.477 -7.847 1.00 91.44 73 ILE A CA 1
ATOM 577 C C . ILE A 1 73 ? -5.554 -5.458 -8.215 1.00 91.44 73 ILE A C 1
ATOM 579 O O . ILE A 1 73 ? -5.211 -5.547 -9.391 1.00 91.44 73 ILE A O 1
ATOM 583 N N . MET A 1 74 ? -4.665 -5.386 -7.220 1.00 90.00 74 MET A N 1
ATOM 584 C CA . MET A 1 74 ? -3.220 -5.415 -7.459 1.00 90.00 74 MET A CA 1
ATOM 585 C C . MET A 1 74 ? -2.780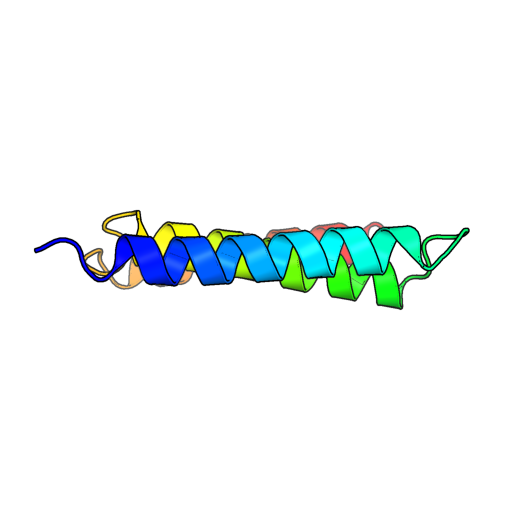 -6.717 -8.150 1.00 90.00 74 MET A C 1
ATOM 587 O O . MET A 1 74 ? -2.034 -6.664 -9.125 1.00 90.00 74 MET A O 1
ATOM 591 N N . ALA A 1 75 ? -3.273 -7.870 -7.690 1.00 90.31 75 ALA A N 1
ATOM 592 C CA . ALA A 1 75 ? -3.003 -9.166 -8.308 1.00 90.31 75 ALA A CA 1
ATOM 593 C C . ALA A 1 75 ? -3.579 -9.262 -9.731 1.00 90.31 75 ALA A C 1
ATOM 595 O O . ALA A 1 75 ? -2.909 -9.762 -10.629 1.00 90.31 75 ALA A O 1
ATOM 596 N N . GLY A 1 76 ? -4.789 -8.742 -9.957 1.00 90.56 76 GLY A N 1
ATOM 597 C CA . GLY A 1 76 ? -5.412 -8.710 -11.280 1.00 90.56 76 GLY A CA 1
ATOM 598 C C . GLY A 1 76 ? -4.604 -7.896 -12.288 1.00 90.56 76 GLY A C 1
ATOM 599 O O . GLY A 1 76 ? -4.385 -8.351 -13.403 1.00 90.56 76 GLY A O 1
ATOM 600 N N . ILE A 1 77 ? -4.096 -6.729 -11.887 1.00 87.81 77 ILE A N 1
ATOM 601 C CA . ILE A 1 77 ? -3.241 -5.904 -12.752 1.00 87.81 77 ILE A CA 1
ATOM 602 C C . ILE A 1 77 ? -1.900 -6.598 -13.034 1.00 87.81 77 ILE A C 1
ATOM 604 O O . ILE A 1 77 ? -1.412 -6.527 -14.155 1.00 87.81 77 ILE A O 1
ATOM 608 N N . LEU A 1 78 ? -1.328 -7.298 -12.050 1.00 86.69 78 LEU A N 1
ATOM 609 C CA . LEU A 1 78 ? -0.110 -8.095 -12.233 1.00 86.69 78 LEU A CA 1
ATOM 610 C C . LEU A 1 78 ? -0.274 -9.221 -13.253 1.00 86.69 78 LEU A C 1
ATOM 612 O O . LEU A 1 78 ? 0.659 -9.497 -13.989 1.00 86.69 78 LEU A O 1
ATOM 616 N N . LEU A 1 79 ? -1.441 -9.865 -13.294 1.00 89.75 79 LEU A N 1
ATOM 617 C CA . LEU A 1 79 ? -1.732 -10.930 -14.258 1.00 89.75 79 LEU A CA 1
ATOM 618 C C . LEU A 1 79 ? -1.927 -10.415 -15.692 1.00 8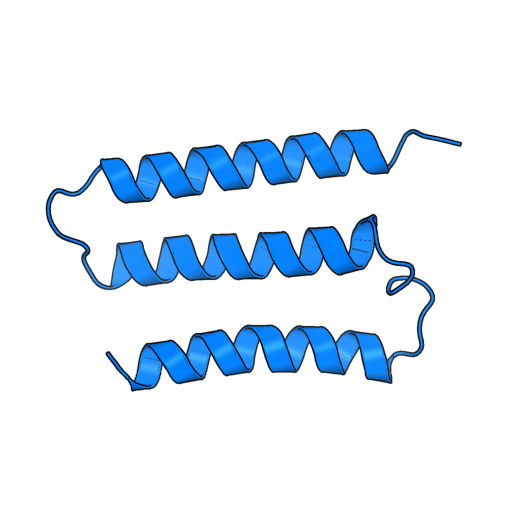9.75 79 LEU A C 1
ATOM 620 O O . LEU A 1 79 ? -1.868 -11.206 -16.628 1.00 89.75 79 LEU A O 1
ATOM 624 N N . LEU A 1 80 ? -2.205 -9.119 -15.864 1.00 84.69 80 LEU A N 1
ATOM 625 C CA . LEU A 1 80 ? -2.383 -8.483 -17.174 1.00 84.69 80 LEU A CA 1
ATOM 626 C C . LEU A 1 80 ? -1.064 -8.001 -17.798 1.00 84.69 80 LEU A C 1
ATOM 628 O O . LEU A 1 80 ? -1.084 -7.534 -18.937 1.00 84.69 80 LEU A O 1
ATOM 632 N N . TYR A 1 81 ? 0.041 -8.070 -17.054 1.00 72.31 81 TYR A N 1
ATOM 633 C CA . TYR A 1 81 ? 1.369 -7.604 -17.452 1.00 72.31 81 TYR A CA 1
ATOM 634 C C . TYR A 1 81 ? 2.292 -8.784 -17.760 1.00 72.31 81 TYR A C 1
ATOM 636 O O . TYR A 1 81 ? 3.097 -8.656 -18.709 1.00 72.31 81 TYR A O 1
#